Protein AF-A0A060CGQ0-F1 (afdb_monomer_lite)

Sequence (108 aa):
MQSSESVYGKQNQFDTPEQSIEQGVSYLAELIEKAEQMNCDLWTAVQAYNFGTDYIDYVAERGGVNTLELAETYSREVLSPLLGNDTEQTYTLLGHPIGLYNGGHLYH

pLDDT: mean 76.33, std 20.85, range [35.69, 98.25]

Structure (mmCIF, N/CA/C/O backbone):
data_AF-A0A060CGQ0-F1
#
_entry.id   AF-A0A060CGQ0-F1
#
loop_
_atom_site.group_PDB
_atom_site.id
_atom_site.type_symbol
_atom_site.label_atom_id
_atom_site.label_alt_id
_atom_site.label_comp_id
_atom_site.label_asym_id
_atom_site.label_entity_id
_atom_site.label_seq_id
_atom_site.pdbx_PDB_ins_code
_atom_site.Cartn_x
_atom_site.Cartn_y
_atom_site.Cartn_z
_atom_site.occupancy
_atom_site.B_iso_or_equiv
_atom_site.auth_seq_id
_atom_site.auth_comp_id
_atom_site.auth_asym_id
_atom_site.auth_atom_id
_atom_site.pdbx_PDB_model_num
ATOM 1 N N . MET A 1 1 ? 11.957 -0.320 -10.039 1.00 57.38 1 MET A N 1
ATOM 2 C CA . MET A 1 1 ? 11.244 -0.262 -8.744 1.00 57.38 1 MET A CA 1
ATOM 3 C C . MET A 1 1 ? 10.762 -1.638 -8.234 1.00 57.38 1 MET A C 1
ATOM 5 O O . MET A 1 1 ? 9.754 -1.668 -7.544 1.00 57.38 1 MET A O 1
ATOM 9 N N . GLN A 1 2 ? 11.425 -2.774 -8.540 1.00 68.62 2 GLN A N 1
ATOM 10 C CA . GLN A 1 2 ? 10.884 -4.135 -8.269 1.00 68.62 2 GLN A CA 1
ATOM 11 C C . GLN A 1 2 ? 9.377 -4.289 -8.593 1.00 68.62 2 GLN A C 1
ATOM 13 O O . GLN A 1 2 ? 8.651 -5.060 -7.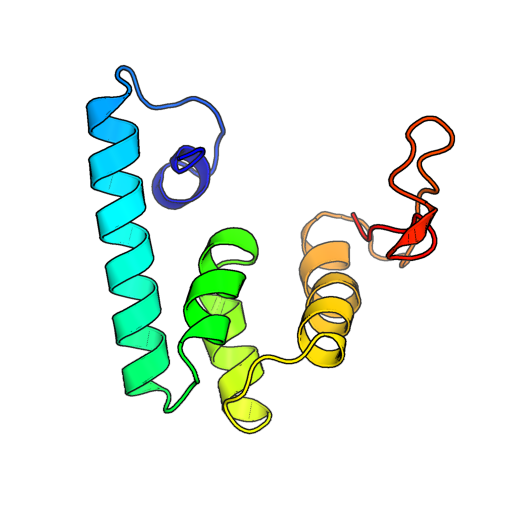992 1.00 68.62 2 GLN A O 1
ATOM 18 N N . SER A 1 3 ? 8.897 -3.559 -9.597 1.00 58.78 3 SER A N 1
ATOM 19 C CA . SER A 1 3 ? 7.480 -3.423 -9.946 1.00 58.78 3 SER A CA 1
ATOM 20 C C . SER A 1 3 ? 6.959 -4.578 -10.808 1.00 58.78 3 SER A C 1
ATOM 22 O O . SER A 1 3 ? 5.848 -4.522 -11.312 1.00 58.78 3 SER A O 1
ATOM 24 N N . SER A 1 4 ? 7.775 -5.606 -11.077 1.00 56.72 4 SER A N 1
ATOM 25 C CA . SER A 1 4 ? 7.383 -6.673 -12.009 1.00 56.72 4 SER A CA 1
ATOM 26 C C . SER A 1 4 ? 6.257 -7.516 -11.423 1.00 56.72 4 SER A C 1
ATOM 28 O O . SER A 1 4 ? 5.414 -8.019 -12.157 1.00 56.72 4 SER A O 1
ATOM 30 N N . GLU A 1 5 ? 6.211 -7.617 -10.097 1.00 58.00 5 GLU A N 1
ATOM 31 C CA . GLU A 1 5 ? 5.191 -8.369 -9.378 1.00 58.00 5 GLU A CA 1
ATOM 32 C C . GLU A 1 5 ? 3.805 -7.713 -9.482 1.00 58.00 5 GLU A C 1
ATOM 34 O O . GLU A 1 5 ? 2.826 -8.449 -9.544 1.00 58.00 5 GLU A O 1
ATOM 39 N N . SER A 1 6 ? 3.701 -6.381 -9.632 1.00 58.47 6 SER A N 1
ATOM 40 C CA . SER A 1 6 ? 2.400 -5.699 -9.766 1.00 58.47 6 SER A CA 1
ATOM 41 C C . SER A 1 6 ? 1.719 -5.900 -11.124 1.00 58.47 6 SER A C 1
ATOM 43 O O . SER A 1 6 ? 0.502 -5.784 -11.215 1.00 58.47 6 SER A O 1
ATOM 45 N N . VAL A 1 7 ? 2.477 -6.232 -12.176 1.00 54.34 7 VAL A N 1
ATOM 46 C CA . VAL A 1 7 ? 1.934 -6.474 -13.529 1.00 54.34 7 VAL A CA 1
ATOM 47 C C . VAL A 1 7 ? 1.936 -7.953 -13.891 1.00 54.34 7 VAL A C 1
ATOM 49 O O . VAL A 1 7 ? 0.983 -8.462 -14.473 1.00 54.34 7 VAL A O 1
ATOM 52 N N . TYR A 1 8 ? 3.023 -8.652 -13.571 1.00 47.72 8 TYR A N 1
ATOM 53 C CA . TYR A 1 8 ? 3.287 -9.995 -14.082 1.00 47.72 8 TYR A CA 1
ATOM 54 C C . TYR A 1 8 ? 3.170 -11.085 -13.013 1.00 47.72 8 TYR A C 1
ATOM 56 O O . TYR A 1 8 ? 3.307 -12.265 -13.340 1.00 47.72 8 TYR A O 1
ATOM 64 N N . GLY A 1 9 ? 2.989 -10.716 -11.737 1.00 55.94 9 GLY A N 1
ATOM 65 C CA . GLY A 1 9 ? 3.005 -11.660 -10.613 1.00 55.94 9 GLY A CA 1
ATOM 66 C C . GLY A 1 9 ? 4.331 -12.419 -10.460 1.00 55.94 9 GLY A C 1
ATOM 67 O O . GLY A 1 9 ? 4.377 -13.463 -9.814 1.00 55.94 9 GLY A O 1
ATOM 68 N N . LYS A 1 10 ? 5.405 -11.947 -11.113 1.00 52.31 10 LYS A N 1
ATOM 69 C CA . LYS A 1 10 ? 6.737 -12.565 -11.139 1.00 52.31 10 LYS A CA 1
ATOM 70 C C . LYS A 1 10 ? 7.823 -11.499 -11.143 1.00 52.31 10 LYS A C 1
ATOM 72 O O . LYS A 1 10 ? 7.669 -10.437 -11.743 1.00 52.31 10 LYS A O 1
ATOM 77 N N . GLN A 1 11 ? 8.953 -11.817 -10.524 1.00 53.50 11 GLN A N 1
ATOM 78 C CA . GLN A 1 11 ? 10.107 -10.925 -10.439 1.00 53.50 11 GLN A CA 1
ATOM 79 C C . GLN A 1 11 ? 10.855 -10.784 -11.777 1.00 53.50 11 GLN A C 1
ATOM 81 O O . GLN A 1 11 ? 10.850 -11.691 -12.614 1.00 53.50 11 GLN A O 1
ATOM 86 N N . ASN A 1 12 ? 11.551 -9.650 -11.937 1.00 59.28 12 ASN A N 1
ATOM 87 C CA . ASN A 1 12 ? 12.525 -9.368 -13.005 1.00 59.28 12 ASN A CA 1
ATOM 88 C C . ASN A 1 12 ? 11.991 -9.544 -14.438 1.00 59.28 12 ASN A C 1
ATOM 90 O O . ASN A 1 12 ? 12.647 -10.161 -15.270 1.00 59.28 12 ASN A O 1
ATOM 94 N N . GLN A 1 13 ? 10.799 -9.013 -14.718 1.00 60.78 13 GLN A N 1
ATOM 95 C CA . GLN A 1 13 ? 10.163 -9.107 -16.042 1.00 60.78 13 GLN A CA 1
ATOM 96 C C . GLN A 1 13 ? 10.269 -7.824 -16.881 1.00 60.78 13 GLN A C 1
ATOM 98 O O . GLN A 1 13 ? 9.720 -7.778 -17.974 1.00 60.78 13 GLN A O 1
ATOM 103 N N . PHE A 1 14 ? 10.933 -6.772 -16.390 1.00 60.25 14 PHE A N 1
ATOM 104 C CA . PHE A 1 14 ? 11.187 -5.587 -17.215 1.00 60.25 14 PHE A CA 1
ATOM 105 C C . PHE A 1 14 ? 12.534 -5.696 -17.910 1.00 60.25 14 PHE A C 1
ATOM 107 O O . PHE A 1 14 ? 13.549 -5.944 -17.257 1.00 60.25 14 PHE A O 1
ATOM 114 N N . ASP A 1 15 ? 12.529 -5.435 -19.213 1.00 60.44 15 ASP A N 1
ATOM 115 C CA . ASP A 1 15 ? 13.722 -5.484 -20.055 1.00 60.44 15 ASP A CA 1
ATOM 116 C C . ASP A 1 15 ? 14.606 -4.240 -19.876 1.00 60.44 15 ASP A C 1
ATOM 118 O O . ASP A 1 15 ? 15.811 -4.298 -20.133 1.00 60.44 15 ASP A O 1
ATOM 122 N N . THR A 1 16 ? 14.038 -3.119 -19.403 1.00 67.12 16 THR A N 1
ATOM 123 C CA . THR A 1 16 ? 14.795 -1.890 -19.127 1.00 67.12 16 THR A CA 1
ATOM 124 C C . THR A 1 16 ? 14.433 -1.213 -17.794 1.00 67.12 16 THR A C 1
ATOM 126 O O . THR A 1 16 ? 13.308 -1.340 -17.293 1.00 67.12 16 THR A O 1
ATOM 129 N N . PRO A 1 17 ? 15.372 -0.450 -17.197 1.00 69.50 17 PRO A N 1
ATOM 130 C CA . PRO A 1 17 ? 15.112 0.357 -16.005 1.00 69.50 17 PRO A CA 1
ATOM 131 C C . PRO A 1 17 ? 13.974 1.372 -16.177 1.00 69.50 17 PRO A C 1
ATOM 133 O O . PRO A 1 17 ? 13.209 1.585 -15.237 1.00 69.50 17 PRO A O 1
ATOM 136 N N . GLU A 1 18 ? 13.835 1.969 -17.363 1.00 74.62 18 GLU A N 1
ATOM 137 C CA . GLU A 1 18 ? 12.824 2.988 -17.671 1.00 74.62 18 GLU A CA 1
ATOM 138 C C . GLU A 1 18 ? 11.408 2.413 -17.595 1.00 74.62 18 GLU A C 1
ATOM 140 O O . GLU A 1 18 ? 10.549 3.005 -16.944 1.00 74.62 18 GLU A O 1
ATOM 145 N N . GLN A 1 19 ? 11.188 1.217 -18.155 1.00 73.25 19 GLN A N 1
ATOM 146 C CA . GLN A 1 19 ? 9.905 0.511 -18.062 1.00 73.25 19 GLN A CA 1
ATOM 147 C C . GLN A 1 19 ? 9.542 0.188 -16.607 1.00 73.25 19 GLN A C 1
ATOM 149 O O . GLN A 1 19 ? 8.389 0.307 -16.197 1.00 73.25 19 GLN A O 1
ATOM 154 N N . SER A 1 20 ? 10.536 -0.175 -15.788 1.00 73.62 20 SER A N 1
ATOM 155 C CA . SER A 1 20 ? 10.308 -0.434 -14.365 1.00 73.62 20 SER A CA 1
ATOM 156 C C . SER A 1 20 ? 9.974 0.838 -13.574 1.00 73.62 20 SER A C 1
ATOM 158 O O . SER A 1 20 ? 9.241 0.750 -12.584 1.00 73.62 20 SER A O 1
ATOM 160 N N . ILE A 1 21 ? 10.516 1.996 -13.968 1.00 78.00 21 ILE A N 1
ATOM 161 C CA . ILE A 1 21 ? 10.195 3.298 -13.363 1.00 78.00 21 ILE A CA 1
ATOM 162 C C . ILE A 1 21 ? 8.784 3.724 -13.760 1.00 78.00 21 ILE A C 1
ATOM 164 O O . ILE A 1 21 ? 7.989 4.018 -12.875 1.00 78.00 21 ILE A O 1
ATOM 168 N N . GLU A 1 22 ? 8.461 3.712 -15.053 1.00 82.38 22 GLU A N 1
ATOM 169 C CA . GLU A 1 22 ? 7.140 4.105 -15.556 1.00 82.38 22 GLU A CA 1
ATOM 170 C C . GLU A 1 22 ? 6.033 3.274 -14.904 1.00 82.38 22 GLU A C 1
ATOM 172 O O . GLU A 1 22 ? 5.099 3.827 -14.323 1.00 82.38 22 GLU A O 1
ATOM 177 N N . GLN A 1 23 ? 6.197 1.949 -14.877 1.00 82.50 23 GLN A N 1
ATOM 178 C CA . GLN A 1 23 ? 5.220 1.075 -14.242 1.00 82.50 23 GLN A CA 1
ATOM 179 C C . GLN A 1 23 ? 5.133 1.279 -12.727 1.00 82.50 23 GLN A C 1
ATOM 181 O O . GLN A 1 23 ? 4.043 1.242 -12.163 1.00 82.50 23 GLN A O 1
ATOM 186 N N . GLY A 1 24 ? 6.270 1.470 -12.050 1.00 82.38 24 GLY A N 1
ATOM 187 C CA . GLY A 1 24 ? 6.275 1.693 -10.604 1.00 82.38 24 GLY A CA 1
ATOM 188 C C . GLY A 1 24 ? 5.594 3.009 -10.222 1.00 82.38 24 GLY A C 1
ATOM 189 O O . GLY A 1 24 ? 4.846 3.051 -9.250 1.00 82.38 24 GLY A O 1
ATOM 190 N N . VAL A 1 25 ? 5.788 4.063 -11.020 1.00 90.00 25 VAL A N 1
ATOM 191 C CA . VAL A 1 25 ? 5.113 5.353 -10.832 1.00 90.00 25 VAL A CA 1
ATOM 192 C C . VAL A 1 25 ? 3.619 5.240 -11.134 1.00 90.00 25 VAL A C 1
ATOM 194 O O . VAL A 1 25 ? 2.824 5.717 -10.329 1.00 90.00 25 VAL A O 1
ATOM 197 N N . SER A 1 26 ? 3.232 4.578 -12.232 1.00 89.06 26 SER A N 1
ATOM 198 C CA . SER A 1 26 ? 1.817 4.346 -12.569 1.00 89.06 26 SER A CA 1
ATOM 199 C C . SER A 1 26 ? 1.104 3.580 -11.459 1.00 89.06 26 SER A C 1
ATOM 201 O O . SER A 1 26 ? 0.072 4.020 -10.965 1.00 89.06 26 SER A O 1
ATOM 203 N N . TYR A 1 27 ? 1.701 2.479 -11.000 1.00 90.00 27 TYR A N 1
ATOM 204 C CA . TYR A 1 27 ? 1.105 1.649 -9.960 1.00 90.00 27 TYR A CA 1
ATOM 205 C C . TYR A 1 27 ? 0.983 2.395 -8.626 1.00 90.00 27 TYR A C 1
ATOM 207 O O . TYR A 1 27 ? -0.056 2.342 -7.978 1.00 90.00 27 TYR A O 1
ATOM 215 N N . LEU A 1 28 ? 2.009 3.153 -8.220 1.00 92.06 28 LEU A N 1
ATOM 216 C CA . LEU A 1 28 ? 1.907 3.975 -7.014 1.00 92.06 28 LEU A CA 1
ATOM 217 C C . LEU A 1 28 ? 0.816 5.051 -7.147 1.00 92.06 28 LEU A C 1
ATOM 219 O O . LEU A 1 28 ? 0.104 5.299 -6.179 1.00 92.06 28 LEU A O 1
ATOM 223 N N . ALA A 1 29 ? 0.664 5.669 -8.321 1.00 95.06 29 ALA A N 1
ATOM 224 C CA . ALA A 1 29 ? -0.391 6.651 -8.560 1.00 95.06 29 ALA A CA 1
ATOM 225 C C . ALA A 1 29 ? -1.795 6.034 -8.416 1.00 95.06 29 ALA A C 1
ATOM 227 O O . ALA A 1 29 ? -2.643 6.625 -7.752 1.00 95.06 29 ALA A O 1
ATOM 228 N N . GLU A 1 30 ? -2.011 4.826 -8.945 1.00 96.25 30 GLU A N 1
ATOM 229 C CA . GLU A 1 30 ? -3.267 4.075 -8.783 1.00 96.25 30 GLU A CA 1
ATOM 230 C C . GLU A 1 30 ? -3.580 3.780 -7.306 1.00 96.25 30 GLU A C 1
ATOM 232 O O . GLU A 1 30 ? -4.719 3.926 -6.859 1.00 96.25 30 GLU A O 1
ATOM 237 N N . LEU A 1 31 ? -2.567 3.406 -6.518 1.00 96.56 31 LEU A N 1
ATOM 238 C CA . LEU A 1 31 ? -2.731 3.156 -5.084 1.00 96.56 31 LEU A CA 1
ATOM 239 C C . LEU A 1 31 ? -3.064 4.429 -4.303 1.00 96.56 31 LEU A C 1
ATOM 241 O O . LEU A 1 31 ? -3.887 4.383 -3.389 1.00 96.56 31 LEU A O 1
ATOM 245 N N . ILE A 1 32 ? -2.441 5.558 -4.656 1.00 98.12 32 ILE A N 1
ATOM 246 C CA . ILE A 1 32 ? -2.744 6.861 -4.051 1.00 98.12 32 ILE A CA 1
ATOM 247 C C . ILE A 1 32 ? -4.192 7.247 -4.355 1.00 98.12 32 ILE A C 1
ATOM 249 O O . ILE A 1 32 ? -4.929 7.583 -3.431 1.00 98.12 32 ILE A O 1
ATOM 253 N N . GLU A 1 33 ? -4.623 7.122 -5.611 1.00 98.19 33 GLU A N 1
ATOM 254 C CA . GLU A 1 33 ? -5.998 7.432 -6.007 1.00 98.19 33 GLU A CA 1
ATOM 255 C C . GLU A 1 33 ? -7.013 6.555 -5.258 1.00 98.19 33 GLU A C 1
ATOM 257 O O . GLU A 1 33 ? -7.988 7.069 -4.706 1.00 98.19 33 GLU A O 1
ATOM 262 N N . LYS A 1 34 ? -6.769 5.239 -5.160 1.00 97.94 34 LYS A N 1
ATOM 263 C CA . LYS A 1 34 ? -7.645 4.344 -4.390 1.00 97.94 34 LYS A CA 1
ATOM 264 C C . LYS A 1 34 ? -7.676 4.723 -2.905 1.00 97.94 34 LYS A C 1
ATOM 266 O O . LYS A 1 34 ? -8.754 4.748 -2.314 1.00 97.94 34 LYS A O 1
ATOM 271 N N . ALA A 1 35 ? -6.528 5.020 -2.293 1.00 97.94 35 ALA A N 1
ATOM 272 C CA . ALA A 1 35 ? -6.475 5.420 -0.888 1.00 97.94 35 ALA A CA 1
ATOM 273 C C . ALA A 1 35 ? -7.279 6.705 -0.637 1.00 97.94 35 ALA A C 1
ATOM 275 O O . ALA A 1 35 ? -8.064 6.748 0.308 1.00 97.94 35 ALA A O 1
ATOM 276 N N . GLU A 1 36 ? -7.169 7.702 -1.517 1.00 97.94 36 GLU A N 1
ATOM 277 C CA . GLU A 1 36 ? -7.969 8.929 -1.439 1.00 97.94 36 GLU A CA 1
ATOM 278 C C . GLU A 1 36 ? -9.474 8.644 -1.563 1.00 97.94 36 GLU A C 1
ATOM 280 O O . GLU A 1 36 ? -10.260 9.117 -0.738 1.00 97.94 36 GLU A O 1
ATOM 285 N N . GLN A 1 37 ? -9.886 7.820 -2.535 1.00 98.25 37 GLN A N 1
ATOM 286 C CA . GLN A 1 37 ? -11.290 7.415 -2.715 1.00 98.25 37 GLN A CA 1
ATOM 287 C C . GLN A 1 37 ? -11.855 6.693 -1.480 1.00 98.25 37 GLN A C 1
ATOM 289 O O . GLN A 1 37 ? -13.025 6.865 -1.133 1.00 98.25 37 GLN A O 1
ATOM 294 N N . MET A 1 38 ? -11.014 5.917 -0.795 1.00 97.81 38 MET A N 1
ATOM 295 C CA . MET A 1 38 ? -11.357 5.160 0.410 1.00 97.81 38 MET A CA 1
ATOM 296 C C . MET A 1 38 ? -11.175 5.966 1.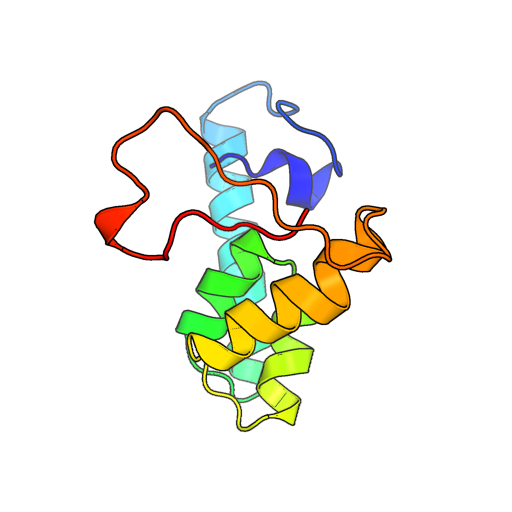709 1.00 97.81 38 MET A C 1
ATOM 298 O O . MET A 1 38 ? -11.323 5.409 2.795 1.00 97.81 38 MET A O 1
ATOM 302 N N . ASN A 1 39 ? -10.890 7.273 1.624 1.00 98.00 39 ASN A N 1
ATOM 303 C CA . ASN A 1 39 ? -10.603 8.154 2.766 1.00 98.00 39 ASN A CA 1
ATOM 304 C C . ASN A 1 39 ? -9.470 7.635 3.673 1.00 98.00 39 ASN A C 1
ATOM 306 O O . ASN A 1 39 ? -9.526 7.780 4.895 1.00 98.00 39 ASN A O 1
ATOM 310 N N . CYS A 1 40 ? -8.456 7.019 3.070 1.00 98.12 40 CYS A N 1
ATOM 311 C CA . CYS A 1 40 ? -7.253 6.565 3.747 1.00 98.12 40 CYS A CA 1
ATOM 312 C C . CYS A 1 40 ? -6.122 7.596 3.654 1.00 98.12 40 CYS A C 1
ATOM 314 O O . CYS A 1 40 ? -6.064 8.410 2.731 1.00 98.12 40 CYS A O 1
ATOM 316 N N . ASP A 1 41 ? -5.188 7.550 4.599 1.00 97.81 41 ASP A N 1
ATOM 317 C CA . ASP A 1 41 ? -3.990 8.379 4.569 1.00 97.81 41 ASP A CA 1
ATOM 318 C C . ASP A 1 41 ? -2.988 7.932 3.489 1.00 97.81 41 ASP A C 1
ATOM 320 O O . ASP A 1 41 ? -2.955 6.779 3.057 1.00 97.81 41 ASP A O 1
ATOM 324 N N . LEU A 1 42 ? -2.109 8.849 3.072 1.00 97.69 42 LEU A N 1
ATOM 325 C CA . LEU A 1 42 ? -1.112 8.580 2.029 1.00 97.69 42 LEU A CA 1
ATOM 326 C C . LEU A 1 42 ? -0.209 7.380 2.366 1.00 97.69 42 LEU A C 1
ATOM 328 O O . LEU A 1 42 ? 0.204 6.641 1.472 1.00 97.69 42 LEU A O 1
ATOM 332 N N . TRP A 1 43 ? 0.094 7.161 3.649 1.00 97.44 43 TRP A N 1
ATOM 333 C CA . TRP A 1 43 ? 0.930 6.036 4.068 1.00 97.44 43 TRP A CA 1
ATOM 334 C C . TRP A 1 43 ? 0.269 4.684 3.824 1.00 97.44 43 TRP A C 1
ATOM 336 O O . TRP A 1 43 ? 0.984 3.710 3.591 1.00 97.44 43 TRP A O 1
ATOM 346 N N . THR A 1 44 ? -1.064 4.623 3.790 1.00 97.50 44 THR A N 1
ATOM 347 C CA . THR A 1 44 ? -1.792 3.423 3.371 1.00 97.50 44 THR A CA 1
ATOM 348 C C . THR A 1 44 ? -1.450 3.049 1.928 1.00 97.50 44 THR A C 1
ATOM 350 O O . THR A 1 44 ? -1.118 1.895 1.665 1.00 97.50 44 THR A O 1
ATOM 353 N N . ALA A 1 45 ? -1.428 4.016 1.002 1.00 95.81 45 ALA A N 1
ATOM 354 C CA . ALA A 1 45 ? -1.030 3.770 -0.388 1.00 95.81 45 ALA A CA 1
ATOM 355 C C . ALA A 1 45 ? 0.440 3.331 -0.504 1.00 95.81 45 ALA A C 1
ATOM 357 O O . ALA A 1 45 ? 0.763 2.401 -1.244 1.00 95.81 45 ALA A O 1
ATOM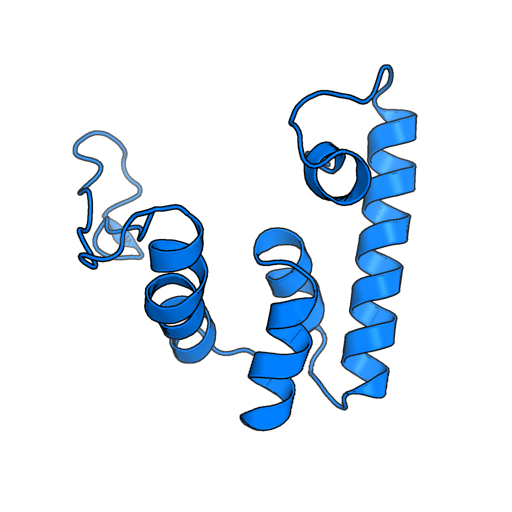 358 N N . VAL A 1 46 ? 1.333 3.961 0.268 1.00 94.94 46 VAL A N 1
ATOM 359 C CA . VAL A 1 46 ? 2.760 3.601 0.296 1.00 94.94 46 VAL A CA 1
ATOM 360 C C . VAL A 1 46 ? 2.961 2.166 0.794 1.00 94.94 46 VAL A C 1
ATOM 362 O O . VAL A 1 46 ? 3.727 1.417 0.192 1.00 94.94 46 VAL A O 1
ATOM 365 N N . GLN A 1 47 ? 2.261 1.755 1.852 1.00 94.12 47 GLN A N 1
ATOM 366 C CA . GLN A 1 47 ? 2.341 0.387 2.368 1.00 94.12 47 GLN A CA 1
ATOM 367 C C . GLN A 1 47 ? 1.698 -0.628 1.406 1.00 94.12 47 GLN A C 1
ATOM 369 O O . GLN A 1 47 ? 2.247 -1.711 1.193 1.00 94.12 47 GLN A O 1
ATOM 374 N N . ALA A 1 48 ? 0.586 -0.265 0.759 1.00 93.75 48 ALA A N 1
ATOM 375 C CA . ALA A 1 48 ? -0.077 -1.086 -0.256 1.00 93.75 48 ALA A CA 1
ATOM 376 C C . ALA A 1 48 ? 0.797 -1.334 -1.498 1.00 93.75 48 ALA A C 1
ATOM 378 O O . ALA A 1 48 ? 0.621 -2.341 -2.181 1.00 93.75 48 ALA A O 1
ATOM 379 N N . TYR A 1 49 ? 1.799 -0.489 -1.766 1.00 89.56 49 TYR A N 1
ATOM 380 C CA . TYR A 1 49 ? 2.781 -0.770 -2.817 1.00 89.56 49 TYR A CA 1
ATOM 381 C C . TYR A 1 49 ? 3.539 -2.078 -2.541 1.00 89.56 49 TYR A C 1
ATOM 383 O O . TYR A 1 49 ? 3.880 -2.801 -3.475 1.00 89.56 49 TYR A O 1
ATOM 391 N N . ASN A 1 50 ? 3.772 -2.404 -1.264 1.00 88.69 50 ASN A N 1
ATOM 392 C CA . ASN A 1 50 ? 4.402 -3.655 -0.845 1.00 88.69 50 ASN A CA 1
ATOM 393 C C . ASN A 1 50 ? 3.391 -4.776 -0.557 1.00 88.69 50 ASN A C 1
ATOM 395 O O . ASN A 1 50 ? 3.639 -5.916 -0.933 1.00 88.69 50 ASN A O 1
ATOM 399 N N . PHE A 1 51 ? 2.273 -4.470 0.104 1.00 89.69 51 PHE A N 1
ATOM 400 C CA . PHE A 1 51 ? 1.290 -5.473 0.542 1.00 89.69 51 PHE A CA 1
ATOM 401 C C . PHE A 1 51 ? 0.204 -5.799 -0.487 1.00 89.69 51 PHE A C 1
ATOM 403 O O . PHE A 1 51 ? -0.548 -6.754 -0.301 1.00 89.69 51 PHE A O 1
ATOM 410 N N . GLY A 1 52 ? 0.131 -5.031 -1.570 1.00 89.19 52 GLY A N 1
ATOM 411 C CA . GLY A 1 52 ? -0.935 -5.112 -2.556 1.00 89.19 52 GLY A CA 1
ATOM 412 C C . GLY A 1 52 ? -2.117 -4.198 -2.230 1.00 89.19 52 GLY A C 1
ATOM 413 O O . GLY A 1 52 ? -2.313 -3.735 -1.104 1.00 89.19 52 GLY A O 1
ATOM 414 N N . THR A 1 53 ? -2.922 -3.950 -3.260 1.00 92.94 53 THR A N 1
ATOM 415 C CA . THR A 1 53 ? -4.058 -3.018 -3.270 1.00 92.94 53 THR A CA 1
ATOM 416 C C . THR A 1 53 ? -5.153 -3.344 -2.243 1.00 92.94 53 THR A C 1
ATOM 418 O O . THR A 1 53 ? -5.868 -2.438 -1.809 1.00 92.94 53 THR A O 1
ATOM 421 N N . ASP A 1 54 ? -5.279 -4.606 -1.827 1.00 95.00 54 ASP A N 1
ATOM 422 C CA . ASP A 1 54 ? -6.277 -5.068 -0.846 1.00 95.00 54 ASP A CA 1
ATOM 423 C C . ASP A 1 54 ? -5.990 -4.541 0.570 1.00 95.00 54 ASP A C 1
ATOM 425 O O . ASP A 1 54 ? -6.904 -4.368 1.379 1.00 95.00 54 ASP A O 1
ATOM 429 N N . TYR A 1 55 ? -4.732 -4.181 0.861 1.00 96.62 55 TYR A N 1
ATOM 430 C CA . TYR A 1 55 ? -4.374 -3.546 2.130 1.00 96.62 55 TYR A CA 1
ATOM 431 C C . TYR A 1 55 ? -5.094 -2.203 2.332 1.00 96.62 55 TYR A C 1
ATOM 433 O O . TYR A 1 55 ? -5.404 -1.827 3.462 1.00 96.62 55 TYR A O 1
ATOM 441 N N . ILE A 1 56 ? -5.414 -1.495 1.243 1.00 97.75 56 ILE A N 1
ATOM 442 C CA . ILE A 1 56 ? -6.159 -0.232 1.305 1.00 97.75 56 ILE A CA 1
ATOM 443 C C . ILE A 1 56 ? -7.571 -0.473 1.849 1.00 97.75 56 ILE A C 1
ATOM 445 O O . ILE A 1 56 ? -8.024 0.270 2.717 1.00 97.75 56 ILE A O 1
ATOM 449 N N . ASP A 1 57 ? -8.240 -1.537 1.401 1.00 97.62 57 ASP A N 1
ATOM 450 C CA . ASP A 1 57 ? -9.584 -1.879 1.878 1.00 97.62 57 ASP A CA 1
ATOM 451 C C . ASP A 1 57 ? -9.540 -2.280 3.359 1.00 97.62 57 ASP A C 1
ATOM 453 O O . ASP A 1 57 ? -10.349 -1.816 4.166 1.00 97.62 57 ASP A O 1
ATOM 457 N N . TYR A 1 58 ? -8.519 -3.054 3.74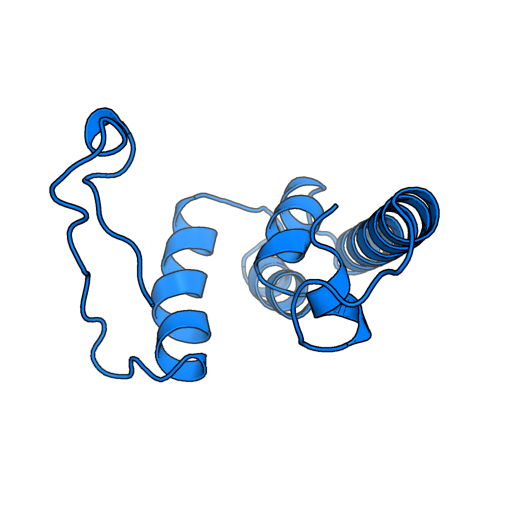1 1.00 97.25 58 TYR A N 1
ATOM 458 C CA . TYR A 1 58 ? -8.292 -3.462 5.126 1.00 97.25 58 TYR A CA 1
ATOM 459 C C . TYR A 1 58 ? -8.131 -2.269 6.084 1.00 97.25 58 TYR A C 1
ATOM 461 O O . TYR A 1 58 ? -8.722 -2.266 7.171 1.00 97.25 58 TYR A O 1
ATOM 469 N N . VAL A 1 59 ? -7.353 -1.250 5.699 1.00 97.88 59 VAL A N 1
ATOM 470 C CA . VAL A 1 59 ? -7.149 -0.042 6.518 1.00 97.88 59 VAL A CA 1
ATOM 471 C C . VAL A 1 59 ? -8.384 0.863 6.507 1.00 97.88 59 VAL A C 1
ATOM 473 O O . VAL A 1 59 ? -8.735 1.418 7.553 1.00 97.88 59 VAL A O 1
ATOM 476 N N . ALA A 1 60 ? -9.088 0.978 5.377 1.00 97.94 60 ALA A N 1
ATOM 477 C CA . ALA A 1 60 ? -10.309 1.779 5.269 1.00 97.94 60 ALA A CA 1
ATOM 478 C C . ALA A 1 60 ? -11.387 1.330 6.270 1.00 97.94 60 ALA A C 1
ATOM 480 O O . ALA A 1 60 ? -11.991 2.153 6.958 1.00 97.94 60 ALA A O 1
ATOM 481 N N . GLU A 1 61 ? -11.563 0.017 6.435 1.00 97.62 61 GLU A N 1
ATOM 482 C CA . GLU A 1 61 ? -12.476 -0.574 7.425 1.00 97.62 61 GLU A CA 1
ATOM 483 C C . GLU A 1 61 ? -12.060 -0.319 8.886 1.00 97.62 61 GLU A C 1
ATOM 485 O O . GLU A 1 61 ? -12.859 -0.510 9.805 1.00 97.62 61 GLU A O 1
ATOM 490 N N . ARG A 1 62 ? -10.809 0.098 9.120 1.00 97.50 62 ARG A N 1
ATOM 491 C CA . ARG A 1 62 ? -10.174 0.220 10.446 1.00 97.50 62 ARG A CA 1
ATOM 492 C C . ARG A 1 62 ? -9.776 1.657 10.786 1.00 97.50 62 ARG A C 1
ATOM 494 O O . ARG A 1 62 ? -8.922 1.888 11.637 1.00 97.50 62 ARG A O 1
ATOM 501 N N . GLY A 1 63 ? -10.442 2.624 10.159 1.00 96.62 63 GLY A N 1
ATOM 502 C CA . GLY A 1 63 ? -10.304 4.047 10.471 1.00 96.62 63 GLY A CA 1
ATOM 503 C C . GLY A 1 63 ? -9.455 4.840 9.481 1.00 96.62 63 GLY A C 1
ATOM 504 O O . GLY A 1 63 ? -9.212 6.017 9.733 1.00 96.62 63 GLY A O 1
ATOM 505 N N . GLY A 1 64 ? -9.026 4.228 8.372 1.00 97.38 64 GLY A N 1
ATOM 506 C CA . GLY A 1 64 ? -8.395 4.933 7.253 1.00 97.38 64 GLY A CA 1
ATOM 507 C C . GLY A 1 64 ? -6.996 5.478 7.547 1.00 97.38 64 GLY A C 1
ATOM 508 O O . GLY A 1 64 ? -6.513 6.351 6.835 1.00 97.38 64 GLY A O 1
ATOM 509 N N . VAL A 1 65 ? -6.330 5.010 8.602 1.00 98.06 65 VAL A N 1
ATOM 510 C CA . VAL A 1 65 ? -4.977 5.459 8.947 1.00 98.06 65 VAL A CA 1
ATOM 511 C C . VAL A 1 65 ? -4.069 4.254 9.078 1.00 98.06 65 VAL A C 1
ATOM 513 O O . VAL A 1 65 ? -4.316 3.374 9.903 1.00 98.06 65 VAL A O 1
ATOM 516 N N . ASN A 1 66 ? -2.996 4.231 8.295 1.00 95.94 66 ASN A N 1
ATOM 517 C CA . ASN A 1 66 ? -1.974 3.208 8.413 1.00 95.94 66 ASN A CA 1
ATOM 518 C C . ASN A 1 66 ? -1.246 3.310 9.763 1.00 95.94 66 ASN A C 1
ATOM 520 O O . ASN A 1 66 ? -0.741 4.367 10.147 1.00 95.94 66 ASN A O 1
ATOM 524 N N . THR A 1 67 ? -1.129 2.183 10.464 1.00 96.25 67 THR A N 1
ATOM 525 C CA . THR A 1 67 ? -0.344 2.062 11.699 1.00 96.25 67 THR A CA 1
ATOM 526 C C . THR A 1 67 ? 0.559 0.838 11.628 1.00 96.25 67 THR A C 1
ATOM 528 O O . THR A 1 67 ? 0.300 -0.094 10.866 1.00 96.25 67 THR A O 1
ATOM 531 N N . LEU A 1 68 ? 1.618 0.822 12.445 1.00 92.00 68 LEU A N 1
ATOM 532 C CA . LEU A 1 68 ? 2.496 -0.345 12.554 1.00 92.00 68 LEU A CA 1
ATOM 533 C C . LEU A 1 68 ? 1.706 -1.599 12.958 1.00 92.00 68 LEU A C 1
ATOM 535 O O . LEU A 1 68 ? 1.871 -2.646 12.347 1.00 92.00 68 LEU A O 1
ATOM 539 N N . GLU A 1 69 ? 0.799 -1.468 13.926 1.00 94.31 69 GLU A N 1
ATOM 540 C CA . GLU A 1 69 ? -0.044 -2.567 14.404 1.00 94.31 69 GLU A CA 1
ATOM 541 C C . GLU A 1 69 ? -0.931 -3.146 13.291 1.00 94.31 69 GLU A C 1
ATOM 543 O O . GLU A 1 69 ? -1.033 -4.366 13.155 1.00 94.31 69 GLU A O 1
ATOM 548 N N . LEU A 1 70 ? -1.540 -2.295 12.455 1.00 94.94 70 LEU A N 1
ATOM 549 C CA . LEU A 1 70 ? -2.351 -2.750 11.322 1.00 94.94 70 LEU A CA 1
ATOM 550 C C . LEU A 1 70 ? -1.507 -3.471 10.270 1.00 94.94 70 LEU A C 1
ATOM 552 O O . LEU A 1 70 ? -1.933 -4.516 9.777 1.00 94.94 70 LEU A O 1
ATOM 556 N N . ALA A 1 71 ? -0.314 -2.955 9.969 1.00 92.00 71 ALA A N 1
ATOM 557 C CA . ALA A 1 71 ? 0.595 -3.564 9.006 1.00 92.00 71 ALA A CA 1
ATOM 558 C C . ALA A 1 71 ? 1.112 -4.931 9.492 1.00 92.00 71 ALA A C 1
ATOM 560 O O . ALA A 1 71 ? 1.109 -5.899 8.731 1.00 92.00 71 ALA A O 1
ATOM 561 N N . GLU A 1 72 ? 1.506 -5.034 10.764 1.00 89.69 72 GLU A N 1
ATOM 562 C CA . GLU A 1 72 ? 1.940 -6.293 11.384 1.00 89.69 72 GLU A CA 1
ATOM 563 C C . GLU A 1 72 ? 0.808 -7.322 11.427 1.00 89.69 72 GLU A C 1
ATOM 565 O O . GLU A 1 72 ? 1.012 -8.484 11.071 1.00 89.69 72 GLU A O 1
ATOM 570 N N . THR A 1 73 ? -0.398 -6.890 11.804 1.00 90.56 73 THR A N 1
ATOM 571 C CA . THR A 1 73 ? -1.580 -7.760 11.854 1.00 90.56 73 THR A CA 1
ATOM 572 C C . THR A 1 73 ? -1.940 -8.270 10.463 1.00 90.56 73 THR A C 1
ATOM 574 O O . THR A 1 73 ? -2.124 -9.470 10.285 1.00 90.56 73 THR A O 1
ATOM 577 N N . TYR A 1 74 ? -1.966 -7.396 9.454 1.00 91.81 74 TYR A N 1
ATOM 578 C CA . TYR A 1 74 ? -2.246 -7.795 8.074 1.00 91.81 74 TYR A CA 1
ATOM 579 C C . TYR A 1 74 ? -1.188 -8.761 7.527 1.00 91.81 74 TYR A C 1
ATOM 581 O O . TYR A 1 74 ? -1.520 -9.764 6.895 1.00 91.81 74 TYR A O 1
ATOM 589 N N . SER A 1 75 ? 0.091 -8.504 7.814 1.00 87.44 75 SER A N 1
ATOM 590 C CA . SER A 1 75 ? 1.180 -9.404 7.432 1.00 87.44 75 SER A CA 1
ATOM 591 C C . SER A 1 75 ? 1.017 -10.796 8.049 1.00 87.44 75 SER A C 1
ATOM 593 O O . SER A 1 75 ? 1.139 -11.788 7.332 1.00 87.44 75 SER A O 1
ATOM 595 N N . ARG A 1 76 ? 0.699 -10.878 9.346 1.00 85.12 76 ARG A N 1
ATOM 596 C CA . ARG A 1 76 ? 0.507 -12.151 10.052 1.00 85.12 76 ARG A CA 1
ATOM 597 C C . ARG A 1 76 ? -0.749 -12.894 9.606 1.00 85.12 76 ARG A C 1
ATOM 599 O O . ARG A 1 76 ? -0.687 -14.093 9.383 1.00 85.12 76 ARG A O 1
ATOM 606 N N . GLU A 1 77 ? -1.882 -12.207 9.524 1.00 86.19 77 GLU A N 1
ATOM 607 C CA . GLU A 1 77 ? -3.195 -12.860 9.434 1.00 86.19 77 GLU A CA 1
ATOM 608 C C . GLU A 1 77 ? -3.702 -13.005 7.998 1.00 86.19 77 GLU A C 1
ATOM 610 O O . GLU A 1 77 ? -4.517 -13.883 7.726 1.00 86.19 77 GLU A O 1
ATOM 615 N N . VAL A 1 78 ? -3.227 -12.164 7.073 1.00 88.00 78 VAL A N 1
ATOM 616 C CA . VAL A 1 78 ? -3.663 -12.179 5.669 1.00 88.00 78 VAL A CA 1
ATOM 617 C C . VAL A 1 78 ? -2.546 -12.669 4.760 1.00 88.00 78 VAL A C 1
ATOM 619 O O . VAL A 1 78 ? -2.751 -13.614 4.000 1.00 88.00 78 VAL A O 1
ATOM 622 N N . LEU A 1 79 ? -1.357 -12.065 4.841 1.00 85.06 79 LEU A N 1
ATOM 623 C CA . LEU A 1 79 ? -0.268 -12.404 3.921 1.00 85.06 79 LEU A CA 1
ATOM 624 C C . LEU A 1 79 ? 0.381 -13.752 4.252 1.00 85.06 79 LEU A C 1
ATOM 626 O O . LEU A 1 79 ? 0.5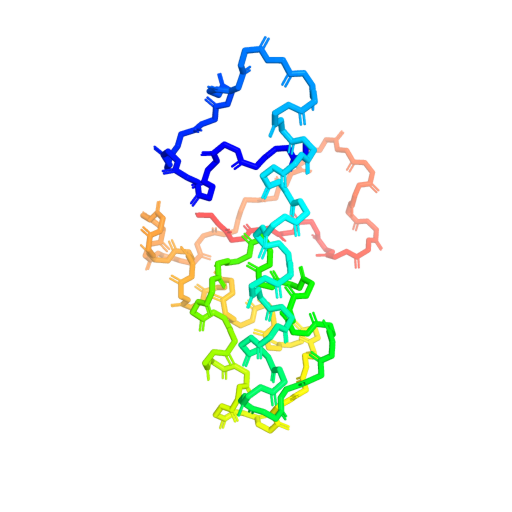75 -14.545 3.337 1.00 85.06 79 LEU A O 1
ATOM 630 N N . SER A 1 80 ? 0.674 -14.039 5.525 1.00 80.88 80 SER A N 1
ATOM 631 C CA . SER A 1 80 ? 1.314 -15.304 5.927 1.00 80.88 80 SER A CA 1
ATOM 632 C C . SER A 1 80 ? 0.522 -16.538 5.466 1.00 80.88 80 SER A C 1
ATOM 634 O O . SER A 1 80 ? 1.111 -17.398 4.810 1.00 80.88 80 SER A O 1
ATOM 636 N N . PRO A 1 81 ? -0.806 -16.639 5.690 1.00 80.62 81 PRO A N 1
ATOM 637 C CA . PRO A 1 81 ? -1.567 -17.789 5.203 1.00 80.62 81 PRO A CA 1
ATOM 638 C C . PRO A 1 81 ? -1.659 -17.813 3.672 1.00 80.62 81 PRO A C 1
ATOM 640 O O . PRO A 1 81 ? -1.483 -18.857 3.049 1.00 80.62 81 PRO A O 1
ATOM 643 N N . LEU A 1 82 ? -1.860 -16.651 3.033 1.00 76.19 82 LEU A N 1
ATOM 644 C CA . LEU A 1 82 ? -1.939 -16.550 1.570 1.00 76.19 82 LEU A CA 1
ATOM 645 C C . LEU A 1 82 ? -0.649 -17.025 0.875 1.00 76.19 82 LEU A C 1
ATOM 647 O O . LEU A 1 82 ? -0.707 -17.564 -0.231 1.00 76.19 82 LEU A O 1
ATOM 651 N N . LEU A 1 83 ? 0.502 -16.839 1.524 1.00 77.12 83 LEU A N 1
ATOM 652 C CA . LEU A 1 83 ? 1.817 -17.250 1.031 1.00 77.12 83 LEU A CA 1
ATOM 653 C C . LEU A 1 83 ? 2.210 -18.680 1.444 1.00 77.12 83 LEU A C 1
ATOM 655 O O . LEU A 1 83 ? 3.275 -19.158 1.050 1.00 77.12 83 LEU A O 1
ATOM 659 N N . GLY A 1 84 ? 1.320 -19.402 2.133 1.00 69.88 84 GLY A N 1
ATOM 660 C CA . GLY A 1 84 ? 1.479 -20.821 2.453 1.00 69.88 84 GLY A CA 1
ATOM 661 C C . GLY A 1 84 ? 2.021 -21.110 3.853 1.00 69.88 84 GLY A C 1
ATOM 662 O O . GLY A 1 84 ? 2.365 -22.260 4.137 1.00 69.88 84 GLY A O 1
ATOM 663 N N . ASN A 1 85 ? 2.077 -20.111 4.735 1.00 63.88 85 ASN A N 1
ATOM 664 C CA . ASN A 1 85 ? 2.349 -20.293 6.156 1.00 63.88 85 ASN A CA 1
ATOM 665 C C . ASN A 1 85 ? 1.089 -20.076 6.991 1.00 63.88 85 ASN A C 1
ATOM 667 O O . ASN A 1 85 ? 0.897 -19.057 7.658 1.00 63.88 85 ASN A O 1
ATOM 671 N N . ASP A 1 86 ? 0.277 -21.127 7.011 1.00 63.44 86 ASP A N 1
ATOM 672 C CA . ASP A 1 86 ? -0.943 -21.237 7.814 1.00 63.44 86 ASP A CA 1
ATOM 673 C C . ASP A 1 86 ? -0.665 -21.431 9.320 1.00 63.44 86 ASP A C 1
ATOM 675 O O . ASP A 1 86 ? -1.590 -21.584 10.116 1.00 63.44 86 ASP A O 1
ATOM 679 N N . THR A 1 87 ? 0.610 -21.497 9.723 1.00 61.00 87 THR A N 1
ATOM 680 C CA . THR A 1 87 ? 1.033 -21.857 11.089 1.00 61.00 87 THR A CA 1
ATOM 681 C C . THR A 1 87 ? 1.621 -20.695 11.889 1.00 61.00 87 THR A C 1
ATOM 683 O O . THR A 1 87 ? 2.124 -20.925 12.988 1.00 61.00 87 THR A O 1
ATOM 686 N N . GLU A 1 88 ? 1.584 -19.473 11.341 1.00 58.88 88 GLU A N 1
ATOM 687 C CA . GLU A 1 88 ? 2.177 -18.258 11.929 1.00 58.88 88 GLU A CA 1
ATOM 688 C C . GLU A 1 88 ? 3.662 -18.427 12.318 1.00 58.88 88 GLU A C 1
ATOM 690 O O . GLU A 1 88 ? 4.168 -17.771 13.233 1.00 58.88 88 GLU A O 1
ATOM 695 N N . GLN A 1 89 ? 4.387 -19.333 11.650 1.00 51.78 89 GLN A N 1
ATOM 696 C CA . GLN A 1 89 ? 5.781 -19.607 11.993 1.00 51.78 89 GLN A CA 1
ATOM 697 C C . GLN A 1 89 ? 6.651 -18.393 11.673 1.00 51.78 89 GLN A C 1
ATOM 699 O O . GLN A 1 89 ? 6.735 -17.959 10.528 1.00 51.78 89 GLN A O 1
ATOM 704 N N . THR A 1 90 ? 7.325 -17.861 12.691 1.00 50.34 90 THR A N 1
ATOM 705 C CA . THR A 1 90 ? 8.302 -16.784 12.537 1.00 50.34 90 THR A CA 1
ATOM 706 C C . THR A 1 90 ? 9.692 -17.381 12.322 1.00 50.34 90 THR A C 1
ATOM 708 O O . THR A 1 90 ? 10.194 -18.148 13.146 1.00 50.34 90 THR A O 1
ATOM 711 N N . TYR A 1 91 ? 10.358 -17.022 11.223 1.00 43.16 91 TYR A N 1
ATOM 712 C CA . TYR A 1 91 ? 11.772 -17.355 11.036 1.00 43.16 91 TYR A CA 1
ATOM 713 C C . TYR A 1 91 ? 12.637 -16.208 11.555 1.00 43.16 91 TYR A C 1
ATOM 715 O O . TYR A 1 91 ? 12.624 -15.102 11.018 1.00 43.16 91 TYR A O 1
ATOM 723 N N . THR A 1 92 ? 13.415 -16.471 12.605 1.00 39.28 92 THR A N 1
ATOM 724 C CA . THR A 1 92 ? 14.424 -15.527 13.094 1.00 39.28 92 THR A CA 1
ATOM 725 C C . THR A 1 92 ? 15.607 -15.505 12.127 1.00 39.28 92 THR A C 1
ATOM 727 O O . THR A 1 92 ? 16.322 -16.503 12.001 1.00 39.28 92 THR A O 1
ATOM 730 N N . LEU A 1 93 ? 15.863 -14.371 11.466 1.00 35.97 93 LEU A N 1
ATOM 731 C CA . LEU A 1 93 ? 17.037 -14.206 10.601 1.00 35.97 93 LEU A CA 1
ATOM 732 C C . LEU A 1 93 ? 18.307 -14.033 11.462 1.00 35.97 93 LEU A C 1
ATOM 734 O O . LEU A 1 93 ? 18.789 -12.925 11.701 1.00 35.97 93 LEU A O 1
ATOM 738 N N . LEU A 1 94 ? 18.850 -15.139 11.975 1.00 35.69 94 LEU A N 1
ATOM 739 C CA . LEU A 1 94 ? 20.128 -15.164 12.692 1.00 35.69 94 LEU A CA 1
ATOM 740 C C . LEU A 1 94 ? 21.279 -14.884 11.705 1.00 35.69 94 LEU A C 1
ATOM 742 O O . LEU A 1 94 ? 21.849 -15.813 11.138 1.00 35.69 94 LEU A O 1
ATOM 746 N N . GLY A 1 95 ? 21.622 -13.607 11.479 1.00 36.19 95 GLY A N 1
ATOM 747 C CA . GLY A 1 95 ? 22.824 -13.270 10.698 1.00 36.19 95 GLY A CA 1
ATOM 748 C C . GLY A 1 95 ? 23.063 -11.820 10.254 1.00 36.19 95 GLY A C 1
ATOM 749 O O . GLY A 1 95 ? 24.182 -11.515 9.849 1.00 36.19 95 GLY A O 1
ATOM 750 N N . HIS A 1 96 ? 22.096 -10.901 10.342 1.00 39.22 96 HIS A N 1
ATOM 751 C CA . HIS A 1 96 ? 22.278 -9.502 9.910 1.00 39.22 96 HIS A CA 1
ATOM 752 C C . HIS A 1 96 ? 21.774 -8.500 10.967 1.00 39.22 96 HIS A C 1
ATOM 754 O O . HIS A 1 96 ? 20.851 -8.829 11.709 1.00 39.22 96 HIS A O 1
ATOM 760 N N . PRO A 1 97 ? 22.344 -7.276 11.066 1.00 37.91 97 PRO A N 1
ATOM 761 C CA . PRO A 1 97 ? 22.101 -6.325 12.167 1.00 37.91 97 PRO A CA 1
ATOM 762 C C . PRO A 1 97 ? 20.692 -5.685 12.178 1.00 37.91 97 PRO A C 1
ATOM 764 O O . PRO A 1 97 ? 20.486 -4.627 12.763 1.00 37.91 97 PRO A O 1
ATOM 767 N N . ILE A 1 98 ? 19.706 -6.331 11.556 1.00 44.06 98 ILE A N 1
ATOM 768 C CA . ILE A 1 98 ? 18.301 -5.907 11.476 1.00 44.06 98 ILE A CA 1
ATOM 769 C C . ILE A 1 98 ? 17.552 -6.209 12.792 1.00 44.06 98 ILE A C 1
ATOM 771 O O . ILE A 1 98 ? 16.525 -5.602 13.084 1.00 44.06 98 ILE A O 1
ATOM 775 N N . GLY A 1 99 ? 18.099 -7.085 13.646 1.00 40.91 99 GLY A N 1
ATOM 776 C CA . GLY A 1 99 ? 17.492 -7.480 14.925 1.00 40.91 99 GLY A CA 1
ATOM 777 C C . GLY A 1 99 ? 17.303 -6.360 15.960 1.00 40.91 99 GLY A C 1
ATOM 778 O O . GLY A 1 99 ? 16.666 -6.597 16.980 1.00 40.91 99 GLY A O 1
ATOM 779 N N . LEU A 1 100 ? 17.819 -5.149 15.724 1.00 44.94 100 LEU A N 1
ATOM 780 C CA . LEU A 1 100 ? 17.734 -4.043 16.685 1.00 44.94 100 LEU A CA 1
ATOM 781 C C . LEU A 1 100 ? 16.453 -3.200 16.582 1.00 44.94 100 LEU A C 1
ATOM 783 O O . LEU A 1 100 ? 16.169 -2.469 17.526 1.00 44.94 100 LEU A O 1
ATOM 787 N N . TYR A 1 101 ? 15.677 -3.305 15.495 1.00 49.44 101 TYR A N 1
ATOM 788 C CA . TYR A 1 101 ? 14.499 -2.445 15.298 1.00 49.44 101 TYR A CA 1
ATOM 789 C C . TYR A 1 101 ? 13.146 -3.178 15.389 1.00 49.44 101 TYR A C 1
ATOM 791 O O . TYR A 1 101 ? 12.217 -2.586 15.919 1.00 49.44 101 TYR A O 1
ATOM 799 N N . ASN A 1 102 ? 13.053 -4.462 14.997 1.00 45.47 102 ASN A N 1
ATOM 800 C CA . ASN A 1 102 ? 11.782 -5.227 14.951 1.00 45.47 102 ASN A CA 1
ATOM 801 C C . ASN A 1 102 ? 11.846 -6.627 15.611 1.00 45.47 102 ASN A C 1
ATOM 803 O O . ASN A 1 102 ? 11.097 -7.529 15.246 1.00 45.47 102 ASN A O 1
ATOM 807 N N . GLY A 1 103 ? 12.801 -6.892 16.510 1.00 50.25 103 GLY A N 1
ATOM 808 C CA . GLY A 1 103 ? 12.925 -8.211 17.162 1.00 50.25 103 GLY A CA 1
ATOM 809 C C . GLY A 1 103 ? 13.337 -9.375 16.240 1.00 50.25 103 GLY A C 1
ATOM 810 O O . GLY A 1 103 ? 13.544 -10.483 16.718 1.00 50.25 103 GLY A O 1
ATOM 811 N N . GLY A 1 104 ? 13.531 -9.130 14.939 1.00 47.88 104 GLY A N 1
ATOM 812 C CA . GLY A 1 104 ? 14.074 -10.107 13.991 1.00 47.88 104 GLY A CA 1
ATOM 813 C C . GLY A 1 104 ? 13.069 -11.124 13.446 1.00 47.88 104 GLY A C 1
ATOM 814 O O . GLY A 1 104 ? 13.505 -12.164 12.955 1.00 47.88 104 GLY A O 1
ATOM 815 N N . HIS A 1 105 ? 11.767 -10.837 13.507 1.00 45.06 105 HIS A N 1
ATOM 816 C CA . HIS A 1 105 ? 10.716 -11.730 13.016 1.00 45.06 105 HIS A CA 1
ATOM 817 C C . HIS A 1 105 ? 10.029 -11.159 11.769 1.00 45.06 105 HIS A C 1
ATOM 819 O O . HIS A 1 105 ? 9.684 -9.980 11.725 1.00 45.06 105 HIS A O 1
ATOM 825 N N . LEU A 1 106 ? 9.836 -12.009 10.761 1.00 50.34 106 LEU A N 1
ATOM 826 C CA . LEU A 1 106 ? 8.992 -11.760 9.592 1.00 50.34 106 LEU A CA 1
ATOM 827 C C . LEU A 1 106 ? 8.042 -12.952 9.444 1.00 50.34 106 LEU A C 1
ATOM 829 O O . LEU A 1 106 ? 8.459 -14.095 9.656 1.00 50.34 106 LEU A O 1
ATOM 833 N N . TYR A 1 107 ? 6.786 -12.672 9.104 1.00 45.31 107 TYR A N 1
ATOM 834 C CA . TYR A 1 107 ? 5.800 -13.682 8.734 1.00 45.31 107 TYR A CA 1
ATOM 835 C C . TYR A 1 107 ? 5.940 -13.943 7.229 1.00 45.31 107 TYR A C 1
ATOM 837 O O . TYR A 1 107 ? 5.905 -12.997 6.439 1.00 45.31 107 TYR A O 1
ATOM 845 N N . HIS A 1 108 ? 6.167 -15.195 6.841 1.00 46.03 108 HIS A N 1
ATOM 846 C CA . HIS A 1 108 ? 6.203 -15.641 5.447 1.00 46.03 108 HIS A CA 1
ATOM 847 C C . HIS A 1 108 ? 5.495 -16.967 5.344 1.00 46.03 108 HIS A C 1
ATOM 849 O O . HIS A 1 108 ? 5.899 -17.836 6.147 1.00 46.03 108 HIS A O 1
#

Secondary structure (DSSP, 8-state):
--THHHHHSSSS--SSHHHHHHHHHHHHHHHHHHHHHTT--HHHHHHHHHH-THHHHHHHTTTS---HHHHHHHIIIIIHHHTT-TT--EEE-TTSGGGGTSTTEEE-

Radius of gyration: 15.33 Å; chains: 1; bounding box: 35×31×37 Å

Organism: NCBI:txid167972

InterPro domains:
  IPR023346 Lysozyme-like domain superfamily [SSF53955] (5-79)
  IPR047194 CwlT-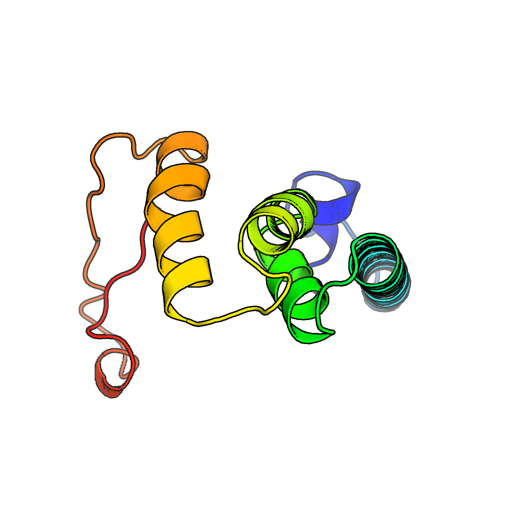like, lysozyme domain [PF13702] (1-107)
  IPR047194 CwlT-like, lysozyme domain [cd16891] (1-108)

Foldseek 3Di:
DQLCCVPPVDGDPDPDPVVVVVSLVVQLVVLQVLLVVLVADSVQSVLCSVVPSVSSVQVSVVPRYDDPVSSQCCQQPPVLVVVPNPPSDWDQPPDDPPCPPPVRTGRD